Protein AF-A0A9X3XCX6-F1 (afdb_monomer_lite)

Foldseek 3Di:
DPVQVVLLVVLLVQLLVQLVVVVVCCVPPVDQKDKDFDWDQDQDPVPRDTDTFTQKIWIDGPVLSVVDPSVPDRSNVSRVSTDMDHDQDSRPRTDGDDYDDPVNVVVPPD

pLDDT: mean 86.04, std 14.23, range [38.0, 98.19]

Structure (mmCIF, N/CA/C/O backbone):
data_AF-A0A9X3XCX6-F1
#
_entry.id   AF-A0A9X3XCX6-F1
#
loop_
_atom_site.group_PDB
_atom_site.id
_atom_site.type_symbol
_atom_site.label_atom_id
_atom_site.label_alt_id
_atom_site.label_comp_id
_atom_site.label_asym_id
_atom_site.label_entity_id
_atom_site.label_seq_id
_atom_site.pdbx_PDB_ins_code
_atom_site.Cartn_x
_atom_site.Cartn_y
_atom_site.Cartn_z
_atom_site.occupancy
_atom_site.B_iso_or_equiv
_ato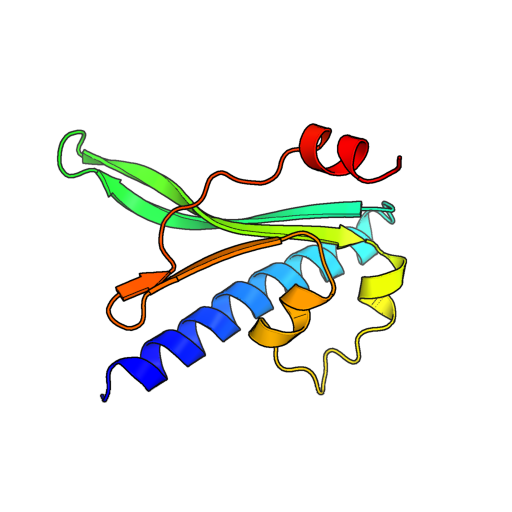m_site.auth_seq_id
_atom_site.auth_comp_id
_atom_site.auth_asym_id
_atom_site.auth_atom_id
_atom_site.pdbx_PDB_model_num
ATOM 1 N N . MET A 1 1 ? 15.571 -10.333 -20.429 1.00 53.41 1 MET A N 1
ATOM 2 C CA . MET A 1 1 ? 14.127 -10.591 -20.206 1.00 53.41 1 MET A CA 1
ATOM 3 C C . MET A 1 1 ? 13.398 -9.347 -20.678 1.00 53.41 1 MET A C 1
ATOM 5 O O . MET A 1 1 ? 13.939 -8.289 -20.414 1.00 53.41 1 MET A O 1
ATOM 9 N N . PRO A 1 2 ? 12.283 -9.411 -21.422 1.00 55.69 2 PRO A N 1
ATOM 10 C CA . PRO A 1 2 ? 11.661 -8.190 -21.928 1.00 55.69 2 PRO A CA 1
ATOM 11 C C . PRO A 1 2 ? 11.141 -7.400 -20.720 1.00 55.69 2 PRO A C 1
ATOM 13 O O . PRO A 1 2 ? 10.288 -7.902 -19.988 1.00 55.69 2 PRO A O 1
ATOM 16 N N . ASP A 1 3 ? 11.701 -6.216 -20.479 1.00 68.06 3 ASP A N 1
ATOM 17 C CA . ASP A 1 3 ? 11.680 -5.494 -19.193 1.00 68.06 3 ASP A CA 1
ATOM 18 C C . ASP A 1 3 ? 10.279 -5.323 -18.578 1.00 68.06 3 ASP A C 1
ATOM 20 O O . ASP A 1 3 ? 10.110 -5.321 -17.362 1.00 68.06 3 ASP A O 1
ATOM 24 N N . ARG A 1 4 ? 9.233 -5.304 -19.412 1.00 75.44 4 ARG A N 1
ATOM 25 C CA . ARG A 1 4 ? 7.830 -5.218 -18.986 1.00 75.44 4 ARG A CA 1
ATOM 26 C C . ARG A 1 4 ? 7.374 -6.372 -18.086 1.00 75.44 4 ARG A C 1
ATOM 28 O O . ARG A 1 4 ? 6.632 -6.137 -17.139 1.00 75.44 4 ARG A O 1
ATOM 35 N N . LYS A 1 5 ? 7.786 -7.615 -18.371 1.00 84.12 5 LYS A N 1
ATOM 36 C CA . LYS A 1 5 ? 7.352 -8.778 -17.569 1.00 84.12 5 LYS A CA 1
ATOM 37 C C . LYS A 1 5 ? 7.971 -8.747 -16.173 1.00 84.12 5 LYS A C 1
ATOM 39 O O . LYS A 1 5 ? 7.333 -9.161 -15.215 1.00 84.12 5 LYS A O 1
ATOM 44 N N . TYR A 1 6 ? 9.206 -8.260 -16.073 1.00 87.62 6 TYR A N 1
ATOM 45 C CA . TYR A 1 6 ? 9.882 -8.098 -14.793 1.00 87.62 6 TYR A CA 1
ATOM 46 C C . TYR A 1 6 ? 9.148 -7.082 -13.912 1.00 87.62 6 TYR A C 1
ATOM 48 O O . TYR A 1 6 ? 8.822 -7.398 -12.771 1.00 87.62 6 TYR A O 1
ATOM 56 N N . TRP A 1 7 ? 8.818 -5.909 -14.462 1.00 87.06 7 TRP A N 1
ATOM 57 C CA . TRP A 1 7 ? 8.137 -4.859 -13.703 1.00 87.06 7 TRP A CA 1
ATOM 58 C C . TRP A 1 7 ? 6.727 -5.240 -13.260 1.00 87.06 7 TRP A C 1
ATOM 60 O O . TRP A 1 7 ? 6.374 -4.940 -12.128 1.00 87.06 7 TRP A O 1
ATOM 70 N N . ALA A 1 8 ? 5.974 -5.975 -14.085 1.00 87.56 8 ALA A N 1
ATOM 71 C CA . ALA A 1 8 ? 4.672 -6.510 -13.683 1.00 87.56 8 ALA A CA 1
ATOM 72 C C . ALA A 1 8 ? 4.793 -7.458 -12.475 1.00 87.56 8 ALA A C 1
ATOM 74 O O . ALA A 1 8 ? 4.123 -7.269 -11.468 1.00 87.56 8 ALA A O 1
ATOM 75 N N . ILE A 1 9 ? 5.734 -8.411 -12.518 1.00 90.94 9 ILE A N 1
ATOM 76 C CA . ILE A 1 9 ? 5.976 -9.331 -11.390 1.00 90.94 9 ILE A CA 1
ATOM 77 C C . ILE A 1 9 ? 6.414 -8.565 -10.135 1.00 90.94 9 ILE A C 1
ATOM 79 O O . ILE A 1 9 ? 6.024 -8.912 -9.021 1.00 90.94 9 ILE A O 1
ATOM 83 N N . TYR A 1 10 ? 7.248 -7.537 -10.298 1.00 91.31 10 TYR A N 1
ATOM 84 C CA . TYR A 1 10 ? 7.694 -6.716 -9.178 1.00 91.31 10 TYR A CA 1
ATOM 85 C C . TYR A 1 10 ? 6.542 -5.914 -8.560 1.00 91.31 10 TYR A C 1
ATOM 87 O O . TYR A 1 10 ? 6.414 -5.873 -7.338 1.00 91.31 10 TYR A O 1
ATOM 95 N N . GLN A 1 11 ? 5.675 -5.337 -9.391 1.00 91.44 11 GLN A N 1
ATOM 96 C CA . GLN A 1 11 ? 4.466 -4.647 -8.952 1.00 91.44 11 GLN A CA 1
ATOM 97 C C . GLN A 1 11 ? 3.536 -5.592 -8.176 1.00 91.44 11 GLN A C 1
ATOM 99 O O . GLN A 1 11 ? 3.132 -5.260 -7.059 1.00 91.44 11 GLN A O 1
ATOM 104 N N . ASP A 1 12 ? 3.280 -6.794 -8.699 1.00 92.75 12 ASP A N 1
ATOM 105 C CA . ASP A 1 12 ? 2.480 -7.818 -8.014 1.00 92.75 12 ASP A CA 1
ATOM 106 C C . ASP A 1 12 ? 3.086 -8.219 -6.674 1.00 92.75 12 ASP A C 1
ATOM 108 O O . ASP A 1 12 ? 2.369 -8.387 -5.686 1.00 92.75 12 ASP A O 1
ATOM 112 N N . HIS A 1 13 ? 4.412 -8.351 -6.609 1.00 94.19 13 HIS A N 1
ATOM 113 C CA . HIS A 1 13 ? 5.115 -8.662 -5.370 1.00 94.19 13 HIS A CA 1
ATOM 114 C C . HIS A 1 13 ? 4.935 -7.560 -4.317 1.00 94.19 13 HIS A C 1
ATOM 116 O O . HIS A 1 13 ? 4.614 -7.865 -3.166 1.00 94.19 13 HIS A O 1
ATOM 122 N N . VAL A 1 14 ? 5.103 -6.293 -4.707 1.00 94.81 14 VAL A N 1
ATOM 123 C CA . VAL A 1 14 ? 4.929 -5.128 -3.825 1.00 94.81 14 VAL A CA 1
ATOM 124 C C . VAL A 1 14 ? 3.493 -5.055 -3.295 1.00 94.81 14 VAL A C 1
ATOM 126 O O . VAL A 1 14 ? 3.294 -4.933 -2.084 1.00 94.81 14 VAL A O 1
ATOM 129 N N . CYS A 1 15 ? 2.494 -5.225 -4.163 1.00 96.31 15 CYS A N 1
ATOM 130 C CA . CYS A 1 15 ? 1.082 -5.208 -3.769 1.00 96.31 15 CYS A CA 1
ATOM 131 C C . CYS A 1 15 ? 0.721 -6.417 -2.888 1.00 96.31 15 CYS A C 1
ATOM 133 O O . CYS A 1 15 ? 0.040 -6.275 -1.872 1.00 96.31 15 CYS A O 1
ATOM 135 N N . SER A 1 16 ? 1.257 -7.603 -3.199 1.00 96.81 16 SER A N 1
ATOM 136 C CA . SER A 1 16 ? 1.090 -8.810 -2.375 1.00 96.81 16 SER A CA 1
ATOM 137 C C . SER A 1 16 ? 1.670 -8.642 -0.972 1.00 96.81 16 SER A C 1
ATOM 139 O O . SER A 1 16 ? 1.075 -9.097 0.007 1.00 96.81 16 SER A O 1
ATOM 141 N N . ALA A 1 17 ? 2.833 -7.993 -0.856 1.00 96.56 17 ALA A N 1
ATOM 142 C CA . ALA A 1 17 ? 3.446 -7.703 0.433 1.00 96.56 17 ALA A CA 1
ATOM 143 C C . ALA A 1 17 ? 2.560 -6.765 1.266 1.00 96.56 17 ALA A C 1
ATOM 145 O O . ALA A 1 17 ? 2.337 -7.035 2.446 1.00 96.56 17 ALA A O 1
ATOM 146 N N . ALA A 1 18 ? 1.993 -5.723 0.649 1.00 97.81 18 ALA A N 1
ATOM 147 C CA . ALA A 1 18 ? 1.084 -4.803 1.327 1.00 97.81 18 ALA A CA 1
ATOM 148 C C . ALA A 1 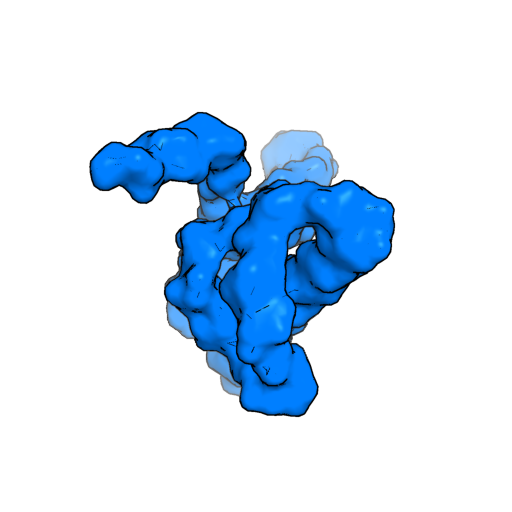18 ? -0.189 -5.507 1.833 1.00 97.81 18 ALA A C 1
ATOM 150 O O . ALA A 1 18 ? -0.519 -5.403 3.016 1.00 97.81 18 ALA A O 1
ATOM 151 N N . LEU A 1 19 ? -0.839 -6.308 0.978 1.00 97.88 19 LEU A N 1
ATOM 152 C CA . LEU A 1 19 ? -2.010 -7.117 1.346 1.00 97.88 19 LEU A CA 1
ATOM 153 C C . LEU A 1 19 ? -1.706 -8.077 2.503 1.00 97.88 19 LEU A C 1
ATOM 155 O O . LEU A 1 19 ? -2.515 -8.247 3.416 1.00 97.88 19 LEU A O 1
ATOM 159 N N . ARG A 1 20 ? -0.527 -8.711 2.486 1.00 97.12 20 ARG A N 1
ATOM 160 C CA . ARG A 1 20 ? -0.104 -9.617 3.557 1.00 97.12 20 ARG A CA 1
ATOM 161 C C . ARG A 1 20 ? 0.004 -8.892 4.896 1.00 97.12 20 ARG A C 1
ATOM 163 O O . ARG A 1 20 ? -0.519 -9.404 5.886 1.00 97.12 20 ARG A O 1
ATOM 170 N N . ILE A 1 21 ? 0.664 -7.734 4.920 1.00 97.69 21 ILE A N 1
ATOM 171 C CA . ILE A 1 21 ? 0.816 -6.929 6.138 1.00 97.69 21 ILE A CA 1
ATOM 172 C C . ILE A 1 21 ? -0.552 -6.482 6.653 1.00 97.69 21 ILE A C 1
ATOM 174 O O . ILE A 1 21 ? -0.832 -6.663 7.835 1.00 97.69 21 ILE A O 1
ATOM 178 N N . ALA A 1 22 ? -1.437 -5.999 5.778 1.00 97.44 22 ALA A N 1
ATOM 179 C CA . ALA A 1 22 ? -2.790 -5.608 6.164 1.00 97.44 22 ALA A CA 1
ATOM 180 C C . ALA A 1 22 ? -3.565 -6.769 6.809 1.00 97.44 22 ALA A C 1
ATOM 182 O O . ALA A 1 22 ? -4.124 -6.615 7.895 1.00 97.44 22 ALA A O 1
ATOM 183 N N . ARG A 1 23 ? -3.515 -7.969 6.211 1.00 96.12 23 ARG A N 1
ATOM 184 C CA . ARG A 1 23 ? -4.146 -9.173 6.776 1.00 96.12 23 ARG A CA 1
ATOM 185 C C . ARG A 1 23 ? -3.639 -9.489 8.181 1.00 96.12 23 ARG A C 1
ATOM 187 O O . ARG A 1 23 ? -4.433 -9.815 9.060 1.00 96.12 23 ARG A O 1
ATOM 194 N N . GLU A 1 24 ? -2.323 -9.447 8.378 1.00 96.62 24 GLU A N 1
ATOM 195 C CA . GLU A 1 24 ? -1.690 -9.733 9.671 1.00 96.62 24 GLU A CA 1
ATOM 196 C C . GLU A 1 24 ? -2.076 -8.671 10.716 1.00 96.62 24 GLU A C 1
ATOM 198 O O . GLU A 1 24 ? -2.453 -9.020 11.835 1.00 96.62 24 GLU A O 1
ATOM 203 N N . VAL A 1 25 ? -2.090 -7.391 10.334 1.00 97.00 25 VAL A N 1
ATOM 204 C CA . VAL A 1 25 ? -2.517 -6.282 11.199 1.00 97.00 25 VAL A CA 1
ATOM 205 C C . VAL A 1 25 ? -3.984 -6.420 11.605 1.00 97.00 25 VAL A C 1
ATOM 207 O O . VAL A 1 25 ? -4.290 -6.344 12.796 1.00 97.00 25 VAL A O 1
ATOM 210 N N . PHE A 1 26 ? -4.895 -6.677 10.664 1.00 95.88 26 PHE A N 1
ATOM 211 C CA . PHE A 1 26 ? -6.314 -6.855 10.979 1.00 95.88 26 PHE A CA 1
ATOM 212 C C . PHE A 1 26 ? -6.573 -8.078 11.858 1.00 95.88 26 PHE A C 1
ATOM 214 O O . PHE A 1 26 ? -7.404 -8.012 12.766 1.00 95.88 26 PHE A O 1
ATOM 221 N N . ALA A 1 27 ? -5.839 -9.172 11.637 1.00 94.38 27 ALA A N 1
ATOM 222 C CA . ALA A 1 27 ? -5.953 -10.375 12.455 1.00 94.38 27 ALA A CA 1
ATOM 223 C C . ALA A 1 27 ? -5.555 -10.129 13.920 1.00 94.38 27 ALA A C 1
ATOM 225 O O . ALA A 1 27 ? -6.162 -10.713 14.819 1.00 94.38 27 ALA A O 1
ATOM 226 N N . ILE A 1 28 ? -4.560 -9.267 14.159 1.00 96.56 28 ILE A N 1
ATOM 227 C CA . ILE A 1 28 ? -4.025 -8.993 15.499 1.00 96.56 28 ILE A CA 1
ATOM 228 C C . ILE A 1 28 ? -4.781 -7.850 16.190 1.00 96.56 28 ILE A C 1
ATOM 230 O O . ILE A 1 28 ? -5.203 -8.004 17.334 1.00 96.56 28 ILE A O 1
ATOM 234 N N . LEU A 1 29 ? -4.938 -6.703 15.523 1.00 94.69 29 LEU A N 1
ATOM 235 C CA . LEU A 1 29 ? -5.391 -5.457 16.152 1.00 94.69 29 LEU A CA 1
ATOM 236 C C . LEU A 1 29 ? -6.882 -5.160 15.957 1.00 94.69 29 LEU A C 1
ATOM 238 O O . LEU A 1 29 ? -7.434 -4.394 16.741 1.00 94.69 29 LEU A O 1
ATOM 242 N N . ARG A 1 30 ? -7.536 -5.746 14.941 1.00 88.38 30 ARG A N 1
ATOM 243 C CA . ARG A 1 30 ? -8.956 -5.495 14.601 1.00 88.38 30 ARG A CA 1
ATOM 244 C C . ARG A 1 30 ? -9.318 -4.000 14.496 1.00 88.38 30 ARG A C 1
ATOM 246 O O . ARG A 1 30 ? -10.371 -3.575 14.962 1.00 88.38 30 ARG A O 1
ATOM 253 N N . ILE A 1 31 ? -8.436 -3.204 13.895 1.00 94.56 31 ILE A N 1
ATOM 254 C CA . ILE A 1 31 ? -8.664 -1.777 13.614 1.00 94.56 31 ILE A CA 1
ATOM 255 C C . ILE A 1 31 ? -9.450 -1.591 12.306 1.00 94.56 31 ILE A C 1
ATOM 257 O O . ILE A 1 31 ? -9.328 -2.437 11.420 1.00 94.56 31 ILE A O 1
ATOM 261 N N . PRO A 1 32 ? -10.240 -0.508 12.161 1.00 94.56 32 PRO A N 1
ATOM 262 C CA . PRO A 1 32 ? -11.089 -0.304 10.985 1.00 94.56 32 PRO A CA 1
ATOM 263 C C . PRO A 1 32 ? -10.293 -0.008 9.712 1.00 94.56 32 PRO A C 1
ATOM 265 O O . PRO A 1 32 ? -10.703 -0.425 8.635 1.00 94.56 32 PRO A O 1
ATOM 268 N N . VAL A 1 33 ? -9.157 0.685 9.831 1.00 96.38 33 VAL A N 1
ATOM 269 C CA . VAL A 1 33 ? -8.292 1.059 8.707 1.00 96.38 33 VAL A CA 1
ATOM 270 C C . VAL A 1 33 ? -6.830 0.875 9.103 1.00 96.38 33 VAL A C 1
ATOM 272 O O . VAL A 1 33 ? -6.456 1.138 10.247 1.00 96.38 33 VAL A O 1
ATOM 275 N N . THR A 1 34 ? -5.992 0.439 8.164 1.00 97.19 34 THR A N 1
ATOM 276 C CA . THR A 1 34 ? -4.535 0.399 8.319 1.00 97.19 34 THR A CA 1
ATOM 277 C C . THR A 1 34 ? -3.839 1.017 7.109 1.00 97.19 34 THR A C 1
ATOM 279 O O . THR A 1 34 ? -4.148 0.692 5.963 1.00 97.19 34 THR A O 1
ATOM 282 N N . LEU A 1 35 ? -2.891 1.917 7.374 1.00 97.50 35 LEU A N 1
ATOM 283 C CA . LEU A 1 35 ? -1.998 2.479 6.366 1.00 97.50 35 LEU A CA 1
ATOM 284 C C . LEU A 1 35 ? -0.775 1.577 6.217 1.00 97.50 35 LEU A C 1
ATOM 286 O O . LEU A 1 35 ? -0.046 1.339 7.182 1.00 97.50 35 LEU A O 1
ATOM 290 N N . VAL A 1 36 ? -0.542 1.085 5.003 1.00 97.81 36 VAL A N 1
ATOM 291 C CA . VAL A 1 36 ? 0.615 0.251 4.678 1.00 97.81 36 VAL A CA 1
ATOM 292 C C . VAL A 1 36 ? 1.449 0.948 3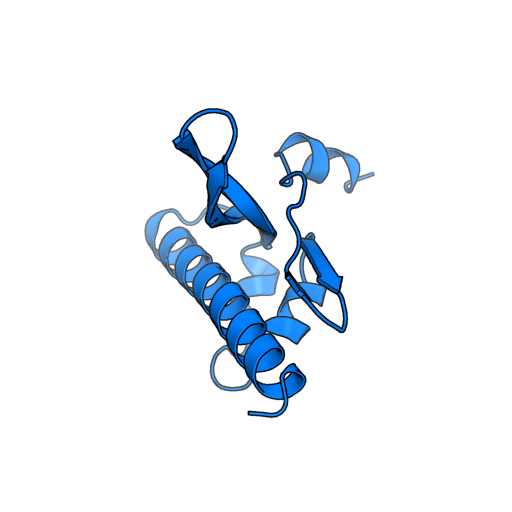.615 1.00 97.81 36 VAL A C 1
ATOM 294 O O . VAL A 1 36 ? 0.964 1.276 2.533 1.00 97.81 36 VAL A O 1
ATOM 297 N N . HIS A 1 37 ? 2.729 1.146 3.924 1.00 96.50 37 HIS A N 1
ATOM 298 C CA . HIS A 1 37 ? 3.700 1.733 3.009 1.00 96.50 37 HIS A CA 1
ATOM 299 C C . HIS A 1 37 ? 4.774 0.708 2.672 1.00 96.50 37 HIS A C 1
ATOM 301 O O . HIS A 1 37 ? 5.443 0.177 3.562 1.00 96.50 37 HIS A O 1
ATOM 307 N N . VAL A 1 38 ? 4.972 0.456 1.382 1.00 95.00 38 VAL A N 1
ATOM 308 C CA . VAL A 1 38 ? 6.104 -0.335 0.902 1.00 95.00 38 VAL A CA 1
ATOM 309 C C . VAL A 1 38 ? 7.159 0.635 0.409 1.00 95.00 38 VAL A C 1
ATOM 311 O O . VAL A 1 38 ? 6.901 1.452 -0.472 1.00 95.00 38 VAL A O 1
ATOM 314 N N . ALA A 1 39 ? 8.350 0.555 0.994 1.00 91.06 39 ALA A N 1
ATOM 315 C CA . ALA A 1 39 ? 9.471 1.408 0.639 1.00 91.06 39 ALA A CA 1
ATOM 316 C C . ALA A 1 39 ? 10.624 0.579 0.084 1.00 91.06 39 ALA A C 1
ATOM 318 O O . ALA A 1 39 ? 10.954 -0.485 0.616 1.00 91.06 39 ALA A O 1
ATOM 319 N N . TYR A 1 40 ? 11.263 1.100 -0.958 1.00 81.81 40 TYR A N 1
ATOM 320 C CA . TYR A 1 40 ? 12.478 0.523 -1.510 1.00 81.81 40 TYR A CA 1
ATOM 321 C C . TYR A 1 40 ? 13.700 1.248 -0.926 1.00 81.81 40 TYR A C 1
ATOM 323 O O . TYR A 1 40 ? 13.709 2.483 -0.876 1.00 81.81 40 TYR A O 1
ATOM 331 N N . PRO A 1 41 ? 14.732 0.521 -0.459 1.00 72.06 41 PRO A N 1
ATOM 332 C CA . PRO A 1 41 ? 15.969 1.148 -0.025 1.00 72.06 41 PRO A CA 1
ATOM 333 C C . PRO A 1 41 ? 16.718 1.679 -1.251 1.00 72.06 41 PRO A C 1
ATOM 335 O O . PRO A 1 41 ? 17.294 0.913 -2.021 1.00 72.06 41 PRO A O 1
ATOM 338 N N . TRP A 1 42 ? 16.731 2.998 -1.424 1.00 70.06 42 TRP A N 1
ATOM 339 C CA . TRP A 1 42 ? 17.538 3.653 -2.445 1.00 70.06 42 TRP A CA 1
ATOM 340 C C . TRP A 1 42 ? 18.814 4.196 -1.805 1.00 70.06 42 TRP A C 1
ATOM 342 O O . TRP A 1 42 ? 18.796 4.767 -0.715 1.00 70.06 42 TRP A O 1
ATOM 352 N N . THR A 1 43 ? 19.949 4.046 -2.481 1.00 65.44 43 THR A N 1
ATOM 353 C CA . THR A 1 43 ? 21.190 4.679 -2.029 1.00 65.44 43 THR A CA 1
ATOM 354 C C . THR A 1 43 ? 21.256 6.089 -2.585 1.00 65.44 43 THR A C 1
ATOM 356 O O . THR A 1 43 ? 21.408 6.283 -3.793 1.00 65.44 43 THR A O 1
ATOM 359 N N . ASN A 1 44 ? 21.150 7.088 -1.715 1.00 62.84 44 ASN A N 1
ATOM 360 C CA . ASN A 1 44 ? 21.367 8.465 -2.123 1.00 62.84 44 ASN A CA 1
ATOM 361 C C . ASN A 1 44 ? 22.842 8.645 -2.490 1.00 62.84 44 ASN A C 1
ATOM 363 O O . ASN A 1 44 ? 23.720 8.607 -1.630 1.00 62.84 44 ASN A O 1
ATOM 367 N N . THR A 1 45 ? 23.133 8.837 -3.775 1.00 66.56 45 THR A N 1
ATOM 368 C CA . THR A 1 45 ? 24.512 8.927 -4.282 1.00 66.56 45 THR A CA 1
ATOM 369 C C . THR A 1 45 ? 25.266 10.154 -3.766 1.00 66.56 45 THR A C 1
ATOM 371 O O . THR A 1 45 ? 26.492 10.184 -3.837 1.00 66.56 45 THR A O 1
ATOM 374 N N . ARG A 1 46 ? 24.560 11.152 -3.216 1.00 65.75 46 ARG A N 1
ATOM 375 C CA . ARG A 1 46 ? 25.141 12.383 -2.665 1.00 65.75 46 ARG A CA 1
ATOM 376 C C . ARG A 1 46 ? 25.448 12.288 -1.169 1.00 65.75 46 ARG A C 1
ATOM 378 O O . ARG A 1 46 ? 26.406 12.911 -0.725 1.00 65.75 46 ARG A O 1
ATOM 385 N N . THR A 1 47 ? 24.648 11.557 -0.391 1.00 65.81 47 THR A N 1
ATOM 386 C CA . THR A 1 47 ? 24.823 11.433 1.073 1.00 65.81 47 THR A CA 1
ATOM 387 C C . THR A 1 47 ? 25.371 10.072 1.504 1.00 65.81 47 THR A C 1
ATOM 389 O O . THR A 1 47 ? 25.856 9.943 2.624 1.00 65.81 47 THR A O 1
ATOM 392 N N . GLY A 1 48 ? 25.308 9.056 0.635 1.00 62.66 48 GLY A N 1
ATOM 393 C CA . GLY A 1 48 ? 25.732 7.682 0.918 1.00 62.66 48 GLY A CA 1
ATOM 394 C C . GLY A 1 48 ? 24.827 6.928 1.898 1.00 62.66 48 GLY A C 1
ATOM 395 O O . GLY A 1 48 ? 25.102 5.770 2.206 1.00 62.66 48 GLY A O 1
ATOM 396 N N . LEU A 1 49 ? 23.756 7.559 2.390 1.00 54.22 49 LEU A N 1
ATOM 397 C CA . LEU A 1 49 ? 22.815 6.956 3.328 1.00 54.22 49 LEU A CA 1
ATOM 398 C C . LEU A 1 49 ? 21.664 6.263 2.577 1.00 54.22 49 LEU A C 1
ATOM 400 O O . LEU A 1 49 ? 21.281 6.710 1.489 1.00 54.22 49 LEU A O 1
ATOM 404 N N . PRO A 1 50 ? 21.121 5.159 3.126 1.00 57.03 50 PRO A N 1
ATOM 405 C CA . PRO A 1 50 ? 19.922 4.541 2.589 1.00 57.03 50 PRO A CA 1
ATOM 406 C C . PRO A 1 50 ? 18.726 5.450 2.873 1.00 57.03 50 PRO A C 1
ATOM 408 O O . PRO A 1 50 ? 18.274 5.557 4.012 1.00 57.03 50 PRO A O 1
ATOM 411 N N . ASP A 1 51 ? 18.201 6.064 1.823 1.00 66.69 51 ASP A N 1
ATOM 412 C CA . ASP A 1 51 ? 16.916 6.741 1.878 1.00 66.69 51 ASP A CA 1
ATOM 413 C C . ASP A 1 51 ? 15.837 5.702 1.544 1.00 66.69 51 ASP A C 1
ATOM 415 O O . ASP A 1 51 ? 15.908 4.988 0.538 1.00 66.69 51 ASP A O 1
ATOM 419 N N . ARG A 1 52 ? 14.843 5.562 2.425 1.00 69.31 52 ARG A N 1
ATOM 420 C CA . ARG A 1 52 ? 13.678 4.711 2.166 1.00 69.31 52 ARG A CA 1
ATOM 421 C C . ARG A 1 52 ? 12.626 5.560 1.479 1.00 69.31 52 ARG A C 1
ATOM 423 O O . ARG A 1 52 ? 11.971 6.361 2.136 1.00 69.31 52 ARG A O 1
ATOM 430 N N . TYR A 1 53 ? 12.466 5.362 0.180 1.00 82.62 53 TYR A N 1
ATOM 431 C CA . TYR A 1 53 ? 11.422 6.033 -0.582 1.00 82.62 53 TYR A CA 1
ATOM 432 C C . TYR A 1 53 ? 10.202 5.111 -0.675 1.00 82.62 53 TYR A C 1
ATOM 434 O O . TYR A 1 53 ? 10.348 3.981 -1.161 1.00 82.62 53 TYR A O 1
ATOM 442 N N . PRO A 1 54 ? 9.019 5.537 -0.193 1.00 91.50 54 PRO A N 1
ATOM 443 C CA . PRO A 1 54 ? 7.776 4.824 -0.444 1.00 91.50 54 PRO A CA 1
ATOM 444 C C . PRO A 1 54 ? 7.544 4.712 -1.950 1.00 91.50 54 PRO A C 1
ATOM 446 O O . PRO A 1 54 ? 7.711 5.684 -2.678 1.00 91.50 54 PRO A O 1
ATOM 449 N N . ILE A 1 55 ? 7.185 3.520 -2.405 1.00 92.88 55 ILE A N 1
ATOM 450 C CA . ILE A 1 55 ? 6.836 3.221 -3.805 1.00 92.88 55 ILE A CA 1
ATOM 451 C C . ILE A 1 55 ? 5.385 2.742 -3.939 1.00 92.88 55 ILE A C 1
ATOM 453 O O . ILE A 1 55 ? 4.838 2.673 -5.035 1.00 92.88 55 ILE A O 1
ATOM 457 N N . LEU A 1 56 ? 4.767 2.407 -2.807 1.00 95.62 56 LEU A N 1
ATOM 458 C CA . LEU A 1 56 ? 3.353 2.107 -2.664 1.00 95.62 56 LEU A CA 1
ATOM 459 C C . LEU A 1 56 ? 2.911 2.617 -1.293 1.00 95.62 56 LEU A C 1
ATOM 461 O O . LEU A 1 56 ? 3.570 2.350 -0.285 1.00 95.62 56 LEU A O 1
ATOM 465 N N . SER A 1 57 ? 1.783 3.310 -1.257 1.00 97.31 57 SER A N 1
ATOM 466 C CA . SER A 1 57 ? 1.062 3.635 -0.031 1.00 97.31 57 SER A CA 1
ATOM 467 C C . SER A 1 57 ? -0.409 3.303 -0.224 1.00 97.31 57 SER A C 1
ATOM 469 O O . SER A 1 57 ? -0.976 3.691 -1.239 1.00 97.31 57 SER A O 1
ATOM 471 N N . VAL A 1 58 ? -1.010 2.562 0.708 1.00 98.12 58 VAL A N 1
ATOM 472 C CA . VAL A 1 58 ? -2.410 2.120 0.621 1.00 98.12 58 VAL A CA 1
ATOM 473 C C . VAL A 1 58 ? -3.069 2.225 1.986 1.00 98.12 58 VAL A C 1
ATOM 475 O O . VAL A 1 58 ? -2.483 1.806 2.988 1.00 98.12 58 VAL A O 1
ATOM 478 N N . ALA A 1 59 ? -4.296 2.733 2.015 1.00 98.19 59 ALA A N 1
ATOM 479 C CA . ALA A 1 59 ? -5.184 2.654 3.163 1.00 98.19 59 ALA A CA 1
ATOM 480 C C . ALA A 1 59 ? -6.158 1.489 2.974 1.00 98.19 59 ALA A C 1
ATOM 482 O O . ALA A 1 59 ? -7.123 1.586 2.220 1.00 98.19 59 ALA A O 1
ATOM 483 N N . PHE A 1 60 ? -5.910 0.377 3.660 1.00 98.00 60 PHE A N 1
ATOM 484 C CA . PHE A 1 60 ? -6.845 -0.741 3.662 1.00 98.00 60 PHE A CA 1
ATOM 485 C C . PHE A 1 60 ? -7.908 -0.501 4.725 1.00 98.00 60 PHE A C 1
ATOM 487 O O . PHE A 1 60 ? -7.557 -0.332 5.893 1.00 98.00 60 PHE A O 1
ATOM 494 N N . ASP A 1 61 ? -9.184 -0.540 4.353 1.00 96.50 61 ASP A N 1
ATOM 495 C CA . ASP A 1 61 ? -10.283 -0.678 5.303 1.00 96.50 61 ASP A CA 1
ATOM 496 C C . ASP A 1 61 ? -10.643 -2.159 5.492 1.00 96.50 61 ASP A C 1
ATOM 498 O O . ASP A 1 61 ? -10.531 -2.984 4.580 1.00 96.50 61 ASP A O 1
ATOM 502 N N . ILE A 1 62 ? -11.036 -2.512 6.713 1.00 95.38 62 ILE A N 1
ATOM 503 C CA . ILE A 1 62 ? -11.255 -3.904 7.108 1.00 95.38 62 ILE A CA 1
ATOM 504 C C . ILE A 1 62 ? -12.443 -4.544 6.371 1.00 95.38 62 ILE A C 1
ATOM 506 O O . ILE A 1 62 ? -12.416 -5.746 6.101 1.00 95.38 62 ILE A O 1
ATOM 510 N N . GLU A 1 63 ? -13.470 -3.764 6.025 1.00 94.81 63 GLU A N 1
ATOM 511 C CA . GLU A 1 63 ? -14.692 -4.268 5.394 1.00 94.81 63 GLU A CA 1
ATOM 512 C C . GLU A 1 63 ? -14.427 -4.698 3.951 1.00 94.81 63 GLU A C 1
ATOM 514 O O . GLU A 1 63 ? -14.690 -5.850 3.595 1.00 94.81 63 GLU A O 1
ATOM 519 N N . THR A 1 64 ? -13.832 -3.818 3.145 1.00 95.75 64 THR A N 1
ATOM 520 C CA . THR A 1 64 ? -13.431 -4.106 1.763 1.00 95.75 64 THR A CA 1
ATOM 521 C C . THR A 1 64 ? -12.369 -5.199 1.727 1.00 95.75 64 THR A C 1
ATOM 523 O O . THR A 1 64 ? -12.449 -6.120 0.910 1.00 95.75 64 THR A O 1
ATOM 526 N N . PHE A 1 65 ? -11.396 -5.169 2.647 1.00 96.62 65 PHE A N 1
ATOM 527 C CA . PHE A 1 65 ? -10.310 -6.149 2.670 1.00 96.62 65 PHE A CA 1
ATOM 528 C C . PHE A 1 65 ? -10.813 -7.591 2.810 1.00 96.62 65 PHE A C 1
ATOM 530 O O . PHE A 1 65 ? -10.376 -8.471 2.069 1.00 96.62 65 PHE A O 1
ATOM 537 N N . PHE A 1 66 ? -11.751 -7.854 3.725 1.00 94.44 66 PHE A N 1
ATOM 538 C CA . PHE A 1 66 ? -12.280 -9.208 3.928 1.00 94.44 66 PHE A CA 1
ATOM 539 C C . PHE A 1 66 ? -13.303 -9.650 2.872 1.00 94.44 66 PHE A C 1
ATOM 541 O O . PHE A 1 66 ? -13.646 -10.833 2.823 1.00 94.44 66 PHE A O 1
ATOM 548 N N . GLN A 1 67 ? -13.756 -8.748 1.998 1.00 94.69 67 GLN A N 1
ATOM 549 C CA . GLN A 1 67 ? -14.539 -9.110 0.812 1.00 94.69 67 GLN A CA 1
ATOM 550 C C . GLN A 1 67 ? -13.658 -9.621 -0.338 1.00 94.69 67 GLN A C 1
ATOM 552 O O . GLN A 1 67 ? -14.154 -10.319 -1.229 1.00 94.69 67 GLN A O 1
ATOM 557 N N . LEU A 1 68 ? -12.351 -9.330 -0.319 1.00 93.50 68 LEU A N 1
ATOM 558 C CA . LEU A 1 68 ? -11.421 -9.828 -1.328 1.00 93.50 68 LEU A CA 1
ATOM 559 C C . LEU A 1 68 ? -11.266 -11.349 -1.246 1.00 93.50 68 LEU A C 1
ATOM 561 O O . LEU A 1 68 ? -10.956 -11.925 -0.202 1.00 93.50 68 LEU A O 1
ATOM 565 N N . ARG A 1 69 ? -11.354 -12.015 -2.400 1.00 92.12 69 ARG A N 1
ATOM 566 C CA . ARG A 1 69 ? -10.949 -13.419 -2.539 1.00 92.12 69 ARG A CA 1
ATOM 567 C C . ARG A 1 69 ? -9.451 -13.502 -2.811 1.00 92.12 69 ARG A C 1
ATOM 569 O O . ARG A 1 69 ? -9.054 -13.718 -3.949 1.00 92.12 69 ARG A O 1
ATOM 576 N N . LEU A 1 70 ? -8.631 -13.336 -1.769 1.00 87.81 70 LEU A N 1
ATOM 577 C CA . LEU A 1 70 ? -7.160 -13.256 -1.869 1.00 87.81 70 LEU A CA 1
ATOM 578 C C . LEU A 1 70 ? -6.502 -14.398 -2.676 1.00 87.81 70 LEU A C 1
ATOM 580 O O . LEU A 1 70 ? -5.413 -14.223 -3.206 1.00 87.81 70 LEU A O 1
ATOM 584 N N . GLU A 1 71 ? -7.149 -15.559 -2.778 1.00 88.62 71 GLU A N 1
ATOM 585 C CA . GLU A 1 71 ? -6.683 -16.731 -3.537 1.00 88.62 71 GLU A CA 1
ATOM 586 C C . GLU A 1 71 ? -6.818 -16.582 -5.064 1.00 88.62 71 GLU A C 1
ATOM 588 O O . GLU A 1 71 ? -6.226 -17.362 -5.807 1.00 88.62 71 GLU A O 1
ATOM 593 N N . ALA A 1 72 ? -7.619 -15.621 -5.532 1.00 90.69 72 ALA A N 1
ATOM 594 C CA . ALA A 1 72 ? -8.020 -15.480 -6.931 1.00 90.69 72 ALA A CA 1
ATOM 595 C C . ALA A 1 72 ? -7.926 -14.038 -7.466 1.00 90.69 72 ALA A C 1
ATOM 597 O O . ALA A 1 72 ? -8.406 -13.776 -8.568 1.00 90.69 72 ALA A O 1
ATOM 598 N N . ILE A 1 73 ? -7.353 -13.102 -6.701 1.00 92.12 73 ILE A N 1
ATOM 599 C CA . ILE A 1 73 ? -7.153 -11.719 -7.155 1.00 92.12 73 ILE A CA 1
ATOM 600 C C . ILE A 1 73 ? -5.821 -11.546 -7.884 1.00 92.12 73 ILE A C 1
ATOM 602 O O . ILE A 1 73 ? -4.839 -12.220 -7.573 1.00 92.12 73 ILE A O 1
ATOM 606 N N . ASP A 1 74 ? -5.786 -10.570 -8.787 1.00 94.00 74 ASP A N 1
ATOM 607 C CA . ASP A 1 74 ? -4.544 -9.909 -9.168 1.00 94.00 74 ASP A CA 1
ATOM 608 C C . ASP A 1 74 ? -4.193 -8.866 -8.084 1.00 94.00 74 ASP A C 1
ATOM 610 O O . ASP A 1 74 ? -5.015 -7.986 -7.797 1.00 94.00 74 ASP A O 1
ATOM 614 N N . PRO A 1 75 ? -3.029 -8.971 -7.415 1.00 93.25 75 PRO A N 1
ATOM 615 C CA . PRO A 1 75 ? -2.670 -8.064 -6.331 1.00 93.25 75 PRO A CA 1
ATOM 616 C C . PRO A 1 75 ? -2.590 -6.607 -6.778 1.00 93.25 75 PRO A C 1
ATOM 618 O O . PRO A 1 75 ? -3.047 -5.732 -6.043 1.00 93.25 75 PRO A O 1
ATOM 621 N N . SER A 1 76 ? -2.024 -6.342 -7.956 1.00 92.38 76 SER A N 1
ATOM 622 C CA . SER A 1 76 ? -1.833 -4.981 -8.446 1.00 92.38 76 SER A CA 1
ATOM 623 C C . SER A 1 76 ? -3.157 -4.312 -8.815 1.00 92.38 76 SER A C 1
ATOM 625 O O . SER A 1 76 ? -3.403 -3.186 -8.378 1.00 92.38 76 SER A O 1
ATOM 627 N N . ASP A 1 77 ? -4.057 -5.033 -9.489 1.00 92.88 77 ASP A N 1
ATOM 628 C CA . ASP A 1 77 ? -5.394 -4.535 -9.824 1.00 92.88 77 ASP A CA 1
ATOM 629 C C . ASP A 1 77 ? -6.254 -4.344 -8.565 1.00 92.88 77 ASP A C 1
ATOM 631 O O . ASP A 1 77 ? -7.068 -3.423 -8.490 1.00 92.88 77 ASP A O 1
ATOM 635 N N . SER A 1 78 ? -6.060 -5.178 -7.536 1.00 95.06 78 SER A N 1
ATOM 636 C CA . SER A 1 78 ? -6.843 -5.089 -6.298 1.00 95.06 78 SER A CA 1
ATOM 637 C C . SER A 1 78 ? -6.623 -3.794 -5.513 1.00 95.06 78 SER A C 1
ATOM 639 O O . SER A 1 78 ? -7.488 -3.428 -4.713 1.00 95.06 78 SER A O 1
ATOM 641 N N . MET A 1 79 ? -5.511 -3.086 -5.753 1.00 96.25 79 MET A N 1
ATOM 642 C CA . MET A 1 79 ? -5.224 -1.798 -5.114 1.00 96.25 79 MET A CA 1
ATOM 643 C C . MET A 1 79 ? -6.277 -0.744 -5.467 1.00 96.25 79 MET A C 1
ATOM 645 O O . MET A 1 79 ? -6.579 0.102 -4.636 1.00 96.25 79 MET A O 1
ATOM 649 N N . ALA A 1 80 ? -6.916 -0.850 -6.638 1.00 95.25 80 ALA A N 1
ATOM 650 C CA . ALA A 1 80 ? -7.975 0.060 -7.073 1.00 95.25 80 ALA A CA 1
ATOM 651 C C . ALA A 1 80 ? -9.232 0.045 -6.184 1.00 95.25 80 ALA A C 1
ATOM 653 O O . ALA A 1 80 ? -10.046 0.960 -6.278 1.00 95.25 80 ALA A O 1
ATOM 654 N N . ASN A 1 81 ? -9.396 -0.964 -5.322 1.00 95.88 81 ASN A N 1
ATOM 655 C CA . ASN A 1 81 ? -10.488 -1.006 -4.345 1.00 95.88 81 ASN A CA 1
ATOM 656 C C . ASN A 1 81 ? -10.227 -0.122 -3.114 1.00 95.88 81 ASN A C 1
ATOM 658 O O . ASN A 1 81 ? -11.111 0.015 -2.276 1.00 95.88 81 ASN A O 1
ATOM 662 N N . PHE A 1 82 ? -9.024 0.439 -2.986 1.00 96.56 82 PHE A N 1
ATOM 663 C CA . PHE A 1 82 ? -8.576 1.187 -1.817 1.00 96.56 82 PHE A CA 1
ATOM 664 C C . PHE A 1 82 ? -8.029 2.555 -2.219 1.00 96.56 82 PHE A C 1
ATOM 666 O O . PHE A 1 82 ? -7.542 2.747 -3.338 1.00 96.56 82 PHE A O 1
ATOM 673 N N . GLU A 1 83 ? -8.033 3.492 -1.272 1.00 96.81 83 GLU A N 1
ATOM 674 C CA . GLU A 1 83 ? -7.262 4.726 -1.415 1.00 96.81 83 GLU A CA 1
ATOM 675 C C . GLU A 1 83 ? -5.774 4.361 -1.443 1.00 96.81 83 GLU A C 1
ATOM 677 O O . GLU A 1 83 ? -5.240 3.770 -0.496 1.00 96.81 83 GLU A O 1
ATOM 682 N N . HIS A 1 84 ? -5.108 4.662 -2.555 1.00 96.88 84 HIS A N 1
ATOM 683 C CA . HIS A 1 84 ? -3.721 4.279 -2.766 1.00 96.88 84 HIS A CA 1
ATOM 684 C C . HIS A 1 84 ? -2.960 5.278 -3.631 1.00 96.88 84 HIS A C 1
ATOM 686 O O . HIS A 1 84 ? -3.504 5.944 -4.508 1.00 96.88 84 HIS A O 1
ATOM 692 N N . ARG A 1 85 ? -1.647 5.320 -3.415 1.00 95.81 85 ARG A N 1
ATOM 693 C CA . ARG A 1 85 ? -0.680 6.045 -4.236 1.00 95.81 85 ARG A CA 1
ATOM 694 C C . ARG A 1 85 ? 0.373 5.064 -4.724 1.00 95.81 85 ARG A C 1
ATOM 696 O O . ARG A 1 85 ? 1.090 4.454 -3.928 1.00 95.81 85 ARG A O 1
ATOM 703 N N . MET A 1 86 ? 0.445 4.918 -6.040 1.00 93.12 86 MET A N 1
ATOM 704 C CA . MET A 1 86 ? 1.434 4.102 -6.733 1.00 93.12 86 MET A CA 1
ATOM 705 C C . MET A 1 86 ? 1.666 4.705 -8.116 1.00 93.12 86 MET A C 1
ATOM 707 O O . MET A 1 86 ? 0.736 4.804 -8.915 1.00 93.12 86 MET A O 1
ATOM 711 N N . GLU A 1 87 ? 2.902 5.095 -8.412 1.00 85.69 87 GLU A N 1
ATOM 712 C CA . GLU A 1 87 ? 3.268 5.615 -9.728 1.00 85.69 87 GLU A CA 1
ATOM 713 C C . GLU A 1 87 ? 4.061 4.572 -10.507 1.00 85.69 87 GLU A C 1
ATOM 715 O O . GLU A 1 87 ? 5.108 4.100 -10.063 1.00 85.69 87 GLU A O 1
ATOM 720 N N . HIS A 1 88 ? 3.561 4.218 -11.694 1.00 74.56 88 HIS A N 1
ATOM 721 C CA . HIS A 1 88 ? 4.206 3.252 -12.574 1.00 74.56 88 HIS A CA 1
ATOM 722 C C . HIS A 1 88 ? 4.609 3.899 -13.903 1.00 74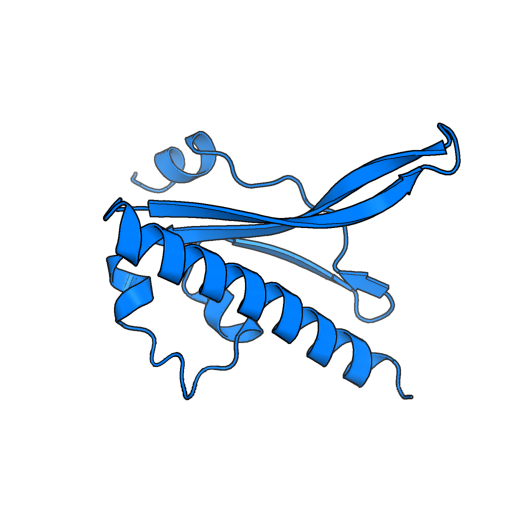.56 88 HIS A C 1
ATOM 724 O O . HIS A 1 88 ? 3.768 4.389 -14.665 1.00 74.56 88 HIS A O 1
ATOM 730 N N . LYS A 1 89 ? 5.904 3.849 -14.233 1.00 67.56 89 LYS A N 1
ATOM 731 C CA . LYS A 1 89 ? 6.424 4.255 -15.545 1.00 67.56 89 LYS A CA 1
ATOM 732 C C . LYS A 1 89 ? 6.719 3.030 -16.394 1.00 67.56 89 LYS A C 1
ATOM 734 O O . LYS A 1 89 ? 7.432 2.118 -15.986 1.00 67.56 89 LYS A O 1
ATOM 739 N N . LYS A 1 90 ? 6.271 3.081 -17.655 1.00 55.50 90 LYS A N 1
ATOM 740 C CA . LYS A 1 90 ? 6.396 2.006 -18.662 1.00 55.50 90 LYS A CA 1
ATOM 741 C C . LYS A 1 90 ? 7.816 1.433 -18.841 1.00 55.50 90 LYS A C 1
ATOM 743 O O . LYS A 1 90 ? 7.929 0.325 -19.361 1.00 55.50 90 LYS A O 1
ATOM 748 N N . ASN A 1 91 ? 8.860 2.162 -18.429 1.00 57.16 91 ASN A N 1
ATOM 749 C CA . ASN A 1 91 ? 10.263 1.811 -18.663 1.00 57.16 91 ASN A CA 1
ATOM 750 C C . ASN A 1 91 ? 11.116 1.663 -17.381 1.00 57.16 91 ASN A C 1
ATOM 752 O O . ASN A 1 91 ? 12.213 1.122 -17.484 1.00 57.16 91 ASN A O 1
ATOM 756 N N . SER A 1 92 ? 10.664 2.131 -16.207 1.00 62.66 92 SER A N 1
ATOM 757 C CA . SER A 1 92 ? 11.461 2.129 -14.958 1.00 62.66 92 SER A CA 1
ATOM 758 C C . SER A 1 92 ? 10.809 1.399 -13.782 1.00 62.66 92 SER A C 1
ATOM 760 O O . SER A 1 92 ? 11.446 1.273 -12.741 1.00 62.66 92 SER A O 1
ATOM 762 N N . GLY A 1 93 ? 9.582 0.890 -13.940 1.00 77.00 93 GLY A N 1
ATOM 763 C CA . GLY A 1 93 ? 8.860 0.223 -12.861 1.00 77.00 93 GLY A CA 1
ATOM 764 C C . GLY A 1 93 ? 8.139 1.223 -11.970 1.00 77.00 93 GLY A C 1
ATOM 765 O O . GLY A 1 93 ? 7.316 1.992 -12.467 1.00 77.00 93 GLY A O 1
ATOM 766 N N . LEU A 1 94 ? 8.434 1.191 -10.669 1.00 83.88 94 LEU A N 1
ATOM 767 C CA . LEU A 1 94 ? 7.772 1.997 -9.641 1.00 83.88 94 LEU A CA 1
ATOM 768 C C . LEU A 1 94 ? 8.631 3.196 -9.237 1.00 83.88 94 LEU A C 1
ATOM 770 O O . LEU A 1 94 ? 9.812 3.031 -8.927 1.00 83.88 94 LEU A O 1
ATOM 774 N N . ASP A 1 95 ? 8.020 4.376 -9.214 1.00 85.75 95 ASP A N 1
ATOM 775 C CA . ASP A 1 95 ? 8.673 5.613 -8.792 1.00 85.75 95 ASP A CA 1
ATOM 776 C C . ASP A 1 95 ? 8.361 5.958 -7.323 1.00 85.75 95 ASP A C 1
ATOM 778 O O . ASP A 1 95 ? 7.350 5.506 -6.776 1.00 85.75 95 ASP A O 1
ATOM 782 N N . PRO A 1 96 ? 9.225 6.755 -6.664 1.00 88.44 96 PRO A N 1
ATOM 783 C CA . PRO A 1 96 ? 8.942 7.312 -5.347 1.00 88.44 96 PRO A CA 1
ATOM 784 C C . PRO A 1 96 ? 7.636 8.111 -5.307 1.00 88.44 96 PRO A C 1
ATOM 786 O O . PRO A 1 96 ? 7.387 8.926 -6.193 1.00 88.44 96 PRO A O 1
ATOM 789 N N . ILE A 1 97 ? 6.861 7.932 -4.239 1.00 90.88 97 ILE A N 1
ATOM 790 C CA . ILE A 1 97 ? 5.610 8.653 -3.982 1.00 90.88 97 ILE A CA 1
ATOM 791 C C . ILE A 1 97 ? 5.618 9.304 -2.599 1.00 90.88 97 ILE A C 1
ATOM 793 O O . ILE A 1 97 ? 6.306 8.846 -1.683 1.00 90.88 97 ILE A O 1
ATOM 797 N N . GLU A 1 98 ? 4.809 10.351 -2.440 1.00 92.12 98 GLU A N 1
ATOM 798 C CA . GLU A 1 98 ? 4.476 10.895 -1.122 1.00 92.12 98 GLU A CA 1
ATOM 799 C C . GLU A 1 98 ? 3.433 9.977 -0.460 1.00 92.12 98 GLU A C 1
ATOM 801 O O . GLU A 1 98 ? 2.351 9.771 -1.028 1.00 92.12 98 GLU A O 1
ATOM 806 N N . PRO A 1 99 ? 3.721 9.372 0.705 1.00 94.69 99 PRO A N 1
ATOM 807 C CA . PRO A 1 99 ? 2.817 8.408 1.314 1.00 94.69 99 PRO A CA 1
ATOM 808 C C . PRO A 1 99 ? 1.538 9.086 1.814 1.00 94.69 99 PRO A C 1
ATOM 810 O O . PRO A 1 99 ? 1.564 10.226 2.265 1.00 94.69 99 PRO A O 1
ATOM 813 N N . LEU A 1 100 ? 0.418 8.362 1.749 1.00 95.94 100 LEU A N 1
ATOM 814 C CA . LEU A 1 100 ? -0.811 8.736 2.450 1.00 95.94 100 LEU A CA 1
ATOM 815 C C . LEU A 1 100 ? -0.563 8.938 3.949 1.00 95.94 100 LEU A C 1
ATOM 817 O O . LEU A 1 100 ? 0.142 8.138 4.571 1.00 95.94 100 LEU A O 1
ATOM 821 N N . THR A 1 101 ? -1.207 9.945 4.521 1.00 95.56 101 THR A N 1
ATOM 822 C CA . THR A 1 101 ? -1.273 10.190 5.963 1.00 95.56 101 THR A CA 1
ATOM 823 C C . THR A 1 101 ? -2.711 10.014 6.470 1.00 95.56 101 THR A C 1
ATOM 825 O O . THR A 1 101 ? -3.644 9.935 5.670 1.00 95.56 101 THR A O 1
ATOM 828 N N . PRO A 1 102 ? -2.943 9.922 7.792 1.00 93.38 102 PRO A N 1
ATOM 829 C CA . PRO A 1 102 ? -4.301 9.887 8.334 1.00 93.38 102 PRO A CA 1
ATOM 830 C C . PRO A 1 102 ? -5.163 11.078 7.888 1.00 93.38 102 PRO A C 1
ATOM 832 O O . PRO A 1 102 ? -6.342 10.899 7.596 1.00 93.38 102 PRO A O 1
ATOM 835 N N . GLU A 1 103 ? -4.569 12.267 7.758 1.00 93.12 103 GLU A N 1
ATOM 836 C CA . GLU A 1 103 ? -5.263 13.482 7.320 1.00 93.12 103 GLU A CA 1
ATOM 837 C C . GLU A 1 103 ? -5.793 13.377 5.881 1.00 93.12 103 GLU A C 1
ATOM 839 O O . GLU A 1 103 ? -6.822 13.975 5.567 1.00 93.12 103 GLU A O 1
ATOM 844 N N . ASP A 1 104 ? -5.129 12.603 5.015 1.00 91.44 104 ASP A 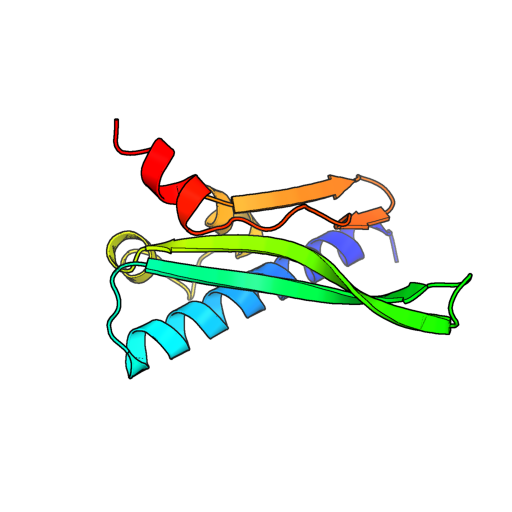N 1
ATOM 845 C CA . ASP A 1 104 ? -5.606 12.340 3.652 1.00 91.44 104 ASP A CA 1
ATOM 846 C C . ASP A 1 104 ? -6.921 11.534 3.652 1.00 91.44 104 ASP A C 1
ATOM 848 O O . ASP A 1 104 ? -7.732 11.662 2.737 1.00 91.44 104 ASP A O 1
ATOM 852 N N . LEU A 1 105 ? -7.162 10.712 4.681 1.00 85.81 105 LEU A N 1
ATOM 853 C CA . LEU A 1 105 ? -8.336 9.835 4.765 1.00 85.81 105 LEU A CA 1
ATOM 854 C C . LEU A 1 105 ? -9.566 10.536 5.350 1.00 85.81 105 LEU A C 1
ATOM 856 O O . LEU A 1 105 ? -10.699 10.171 5.037 1.00 85.81 105 LEU A O 1
ATOM 860 N N . GLU A 1 106 ? -9.354 11.543 6.194 1.00 78.38 106 GLU A N 1
ATOM 861 C CA . GLU A 1 106 ? -10.431 12.325 6.812 1.00 78.38 106 GLU A CA 1
ATOM 862 C C . GLU A 1 106 ? -11.113 13.265 5.804 1.00 78.38 106 GLU A C 1
ATOM 864 O O . GLU A 1 106 ? -12.311 13.526 5.904 1.00 78.38 106 GLU A O 1
ATOM 869 N N . GLN A 1 107 ? -10.382 13.731 4.787 1.00 59.41 107 GLN A N 1
ATOM 870 C CA . GLN A 1 107 ? -10.889 14.666 3.772 1.00 59.41 107 GLN A CA 1
ATOM 871 C C . GLN A 1 107 ? -11.881 14.033 2.781 1.00 59.41 107 GLN A C 1
ATOM 873 O O . GLN A 1 107 ? -12.635 14.753 2.130 1.00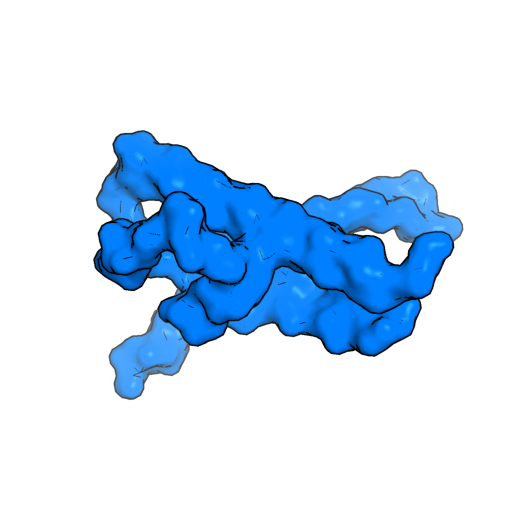 59.41 107 GLN A O 1
ATOM 878 N N . ASN A 1 108 ? -11.923 12.700 2.699 1.00 53.69 108 ASN A N 1
ATOM 879 C CA . ASN A 1 108 ? -12.758 11.953 1.754 1.00 53.69 108 ASN A CA 1
ATOM 880 C C . ASN A 1 108 ? -14.090 11.456 2.356 1.00 53.69 108 ASN A C 1
ATOM 882 O O . ASN A 1 108 ? -14.820 10.721 1.696 1.00 53.69 108 ASN A O 1
ATOM 886 N N . GLN A 1 109 ? -14.423 11.847 3.594 1.00 50.19 109 GLN A N 1
ATOM 887 C CA . GLN A 1 109 ? -15.687 11.495 4.270 1.00 50.19 109 GLN A CA 1
ATOM 888 C C . GLN A 1 109 ? -16.748 12.619 4.231 1.00 50.19 109 GLN A C 1
ATOM 890 O O . GLN A 1 109 ? -17.673 12.617 5.045 1.00 50.19 109 GLN A O 1
ATOM 895 N N . GLY A 1 110 ? -16.599 13.590 3.318 1.00 38.00 110 GLY A N 1
ATOM 896 C CA . GLY A 1 110 ? -17.504 14.736 3.129 1.00 38.00 110 GLY A CA 1
ATOM 897 C C . GLY A 1 110 ? -18.634 14.500 2.133 1.00 38.00 110 GLY A C 1
ATOM 898 O O . GLY A 1 110 ? -18.382 13.856 1.092 1.00 38.00 110 GLY A O 1
#

Sequence (110 aa):
MPDRKYWAIYQDHVCSAALRIAREVFAILRIPVTLVHVAYPWTNTRTGLPDRYPILSVAFDIETFFQLRLEAIDPSDSMANFEHRMEHKKNSGLDPIEPLTPEDLEQNQG

Radius of gyration: 15.01 Å; chains: 1; bounding box: 43×32×38 Å

Organism: NCBI:txid2829994

Secondary structure (DSSP, 8-state):
--HHHHHHHHHHHHHHHHHHHHHHHHHHH--SEEEEEEEEEEE-TTT-SEEEEEEEEEEEEHHHHHHS-TTT--HHHHGGGSEEE-EEETTTEEEP-PPP-HHHHHTT--